Protein AF-A0A7V7DFA1-F1 (afdb_monomer_lite)

Radius of gyration: 15.42 Å; chains: 1; bounding box: 35×41×34 Å

Secondary structure (DSSP, 8-state):
----PPPPHHHHHHHHHHHHHTTS-HHHHHHHHHHHHHHHS-HHHHHHH-S-GGGGGG-TTS--GGGGSSS------

pLDDT: mean 82.92, std 18.24, range [42.62, 98.38]

Sequence (77 aa):
MAYTPEMSMRSSRTLRRISWALEVPMTKGIDLVFDYLPKILDRDMVCQGCRDKSRCAECVFSANEQTRREVVEPDQS

Structure (mmCIF, N/CA/C/O backbone):
data_AF-A0A7V7DFA1-F1
#
_entry.id   AF-A0A7V7DFA1-F1
#
loop_
_atom_site.group_PDB
_atom_site.id
_atom_site.type_symbol
_atom_site.label_atom_id
_atom_site.label_alt_id
_atom_site.label_comp_id
_atom_site.label_asym_id
_atom_site.label_entity_id
_atom_site.label_seq_id
_atom_site.pdbx_PDB_ins_code
_atom_site.Cartn_x
_atom_site.Cartn_y
_atom_site.Cartn_z
_atom_site.occupancy
_atom_site.B_iso_or_equiv
_atom_site.auth_seq_id
_atom_site.auth_comp_id
_atom_site.auth_asym_id
_atom_site.auth_atom_id
_atom_site.pdbx_PDB_model_num
ATOM 1 N N . MET A 1 1 ? -3.413 16.502 1.228 1.00 46.16 1 MET A N 1
ATOM 2 C CA . MET A 1 1 ? -2.442 16.214 0.152 1.00 46.16 1 MET A CA 1
ATOM 3 C C . MET A 1 1 ? -1.732 14.932 0.547 1.00 46.16 1 MET A C 1
ATOM 5 O O . MET A 1 1 ? -1.284 14.864 1.685 1.00 46.16 1 MET A O 1
ATOM 9 N N . ALA A 1 2 ? -1.708 13.902 -0.298 1.00 60.44 2 ALA A N 1
ATOM 10 C CA . ALA A 1 2 ? -0.880 12.732 -0.015 1.00 60.44 2 ALA A CA 1
ATOM 11 C C . ALA A 1 2 ? 0.573 13.140 -0.281 1.00 60.44 2 ALA A C 1
ATOM 13 O O . ALA A 1 2 ? 0.932 13.436 -1.418 1.00 60.44 2 ALA A O 1
ATOM 14 N N . TYR A 1 3 ? 1.374 13.273 0.773 1.00 62.06 3 TYR A N 1
ATOM 15 C CA . TYR A 1 3 ? 2.802 13.526 0.624 1.00 62.06 3 TYR A CA 1
ATOM 16 C C . TYR A 1 3 ? 3.430 12.278 0.010 1.00 62.06 3 TYR A C 1
ATOM 18 O O . TYR A 1 3 ? 3.255 11.193 0.561 1.00 62.06 3 TYR A O 1
ATOM 26 N N . THR A 1 4 ? 4.139 12.413 -1.114 1.00 69.75 4 THR A N 1
ATOM 27 C CA . THR A 1 4 ? 4.945 11.309 -1.646 1.00 69.75 4 THR A CA 1
ATOM 28 C C . THR A 1 4 ? 6.041 11.022 -0.626 1.00 69.75 4 THR A C 1
ATOM 30 O O . THR A 1 4 ? 6.887 11.893 -0.407 1.00 69.75 4 THR A O 1
ATOM 33 N N . PRO A 1 5 ? 6.037 9.856 0.037 1.00 72.94 5 PRO A N 1
ATOM 34 C CA . PRO A 1 5 ? 7.073 9.556 1.005 1.00 72.94 5 PRO A CA 1
ATOM 35 C C . PRO A 1 5 ? 8.413 9.443 0.276 1.00 72.94 5 PRO A C 1
ATOM 37 O O . PRO A 1 5 ? 8.523 8.761 -0.746 1.00 72.94 5 PRO A O 1
ATOM 40 N N . GLU A 1 6 ? 9.443 10.107 0.799 1.00 84.56 6 GLU A N 1
ATOM 41 C CA . GLU A 1 6 ? 10.800 9.899 0.306 1.00 84.56 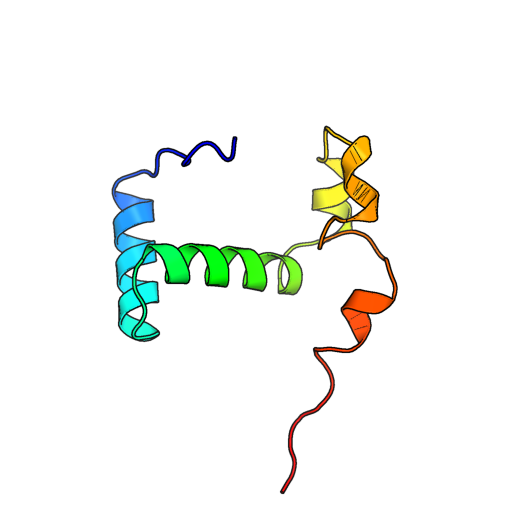6 GLU A CA 1
ATOM 42 C C . GLU A 1 6 ? 11.226 8.458 0.602 1.00 84.56 6 GLU A C 1
ATOM 44 O O . GLU A 1 6 ? 11.185 7.983 1.739 1.00 84.56 6 GLU A O 1
ATOM 49 N N . MET A 1 7 ? 11.624 7.735 -0.443 1.00 87.19 7 MET A N 1
ATOM 50 C CA . MET A 1 7 ? 12.051 6.345 -0.337 1.00 87.19 7 MET A CA 1
ATOM 51 C C . MET A 1 7 ? 13.572 6.247 -0.391 1.00 87.19 7 MET A C 1
ATOM 53 O O . MET A 1 7 ? 14.223 6.831 -1.257 1.00 87.19 7 MET A O 1
ATOM 57 N N . SER A 1 8 ? 14.147 5.419 0.485 1.00 94.19 8 SER A N 1
ATOM 58 C CA . SER A 1 8 ? 15.569 5.086 0.397 1.00 94.19 8 SER A CA 1
ATOM 59 C C . SER A 1 8 ? 15.902 4.428 -0.948 1.00 94.19 8 SER A C 1
ATOM 61 O O . SER A 1 8 ? 15.087 3.698 -1.518 1.00 94.19 8 SER A O 1
ATOM 63 N N . MET A 1 9 ? 17.142 4.585 -1.421 1.00 94.69 9 MET A N 1
ATOM 64 C CA . MET A 1 9 ? 17.622 3.915 -2.640 1.00 94.69 9 MET A CA 1
ATOM 65 C C . MET A 1 9 ? 17.405 2.391 -2.594 1.00 94.69 9 MET A C 1
ATOM 67 O O . MET A 1 9 ? 17.080 1.772 -3.608 1.00 94.69 9 MET A O 1
ATOM 71 N N . ARG A 1 10 ? 17.553 1.778 -1.411 1.00 96.62 10 ARG A N 1
ATOM 72 C CA . ARG A 1 10 ? 17.298 0.347 -1.200 1.00 96.62 10 ARG A CA 1
ATOM 73 C C . ARG A 1 10 ? 15.823 0.014 -1.427 1.00 96.62 10 ARG A C 1
ATOM 75 O O . ARG A 1 10 ? 15.531 -0.882 -2.214 1.00 96.62 10 ARG A O 1
ATOM 82 N N . SER A 1 11 ? 14.916 0.748 -0.784 1.00 94.94 11 SER A N 1
ATOM 83 C CA . SER A 1 11 ? 13.468 0.552 -0.924 1.00 94.94 11 SER A CA 1
ATOM 84 C C . SER A 1 11 ? 13.018 0.746 -2.374 1.00 94.94 11 SER A C 1
ATOM 86 O O . SER A 1 11 ? 12.274 -0.079 -2.895 1.00 94.94 11 SER A O 1
ATOM 88 N N . SER A 1 12 ? 13.543 1.763 -3.064 1.00 94.88 12 SER A N 1
ATOM 89 C CA . SER A 1 12 ? 13.241 2.033 -4.475 1.00 94.88 12 SER A CA 1
ATOM 90 C C . SER A 1 12 ? 13.690 0.903 -5.405 1.00 94.88 12 SER A C 1
ATOM 92 O O . SER A 1 12 ? 12.966 0.539 -6.330 1.00 94.88 12 SER A O 1
ATOM 94 N N . ARG A 1 13 ? 14.861 0.298 -5.157 1.00 97.12 13 ARG A N 1
ATOM 95 C CA . ARG A 1 13 ? 15.328 -0.880 -5.912 1.00 97.12 13 ARG A CA 1
ATOM 96 C C . ARG A 1 13 ? 14.436 -2.095 -5.673 1.00 97.12 13 ARG A C 1
ATOM 98 O O . ARG A 1 13 ? 14.118 -2.796 -6.628 1.00 97.12 13 ARG A O 1
ATOM 105 N N . THR A 1 14 ? 14.023 -2.335 -4.428 1.00 97.25 14 THR A N 1
ATOM 106 C CA . THR A 1 14 ? 13.096 -3.427 -4.097 1.00 97.25 14 THR A CA 1
ATOM 107 C C . THR A 1 14 ? 11.753 -3.233 -4.794 1.00 97.25 14 THR A C 1
ATOM 109 O O . THR A 1 14 ? 11.308 -4.133 -5.501 1.00 97.25 14 THR A O 1
ATOM 112 N N . LEU A 1 15 ? 11.156 -2.043 -4.679 1.00 96.69 15 LEU A N 1
ATOM 113 C CA . LEU A 1 15 ? 9.882 -1.725 -5.320 1.00 96.69 15 LEU A CA 1
ATOM 114 C C . LEU A 1 15 ? 9.956 -1.888 -6.842 1.00 96.69 15 LEU A C 1
ATOM 116 O O . LEU A 1 15 ? 9.0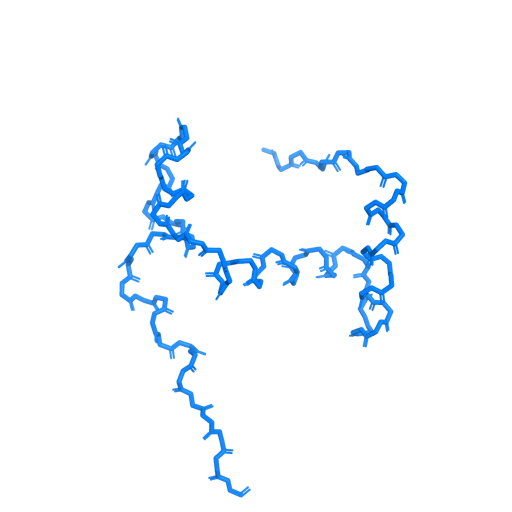51 -2.463 -7.438 1.00 96.69 15 LEU A O 1
ATOM 120 N N . ARG A 1 16 ? 11.053 -1.455 -7.476 1.00 97.50 16 ARG A N 1
ATOM 121 C CA . ARG A 1 16 ? 11.264 -1.638 -8.919 1.00 97.50 16 ARG A CA 1
ATOM 122 C C . ARG A 1 16 ? 11.264 -3.111 -9.323 1.00 97.50 16 ARG A C 1
ATOM 124 O O . ARG A 1 16 ? 10.619 -3.462 -10.301 1.00 97.50 16 ARG A O 1
ATOM 131 N N . ARG A 1 17 ? 11.948 -3.969 -8.559 1.00 98.38 17 ARG A N 1
ATOM 132 C CA . ARG A 1 17 ? 11.994 -5.417 -8.823 1.00 98.38 17 ARG A CA 1
ATOM 133 C C . ARG A 1 17 ? 10.616 -6.065 -8.691 1.00 98.38 17 ARG A C 1
ATOM 135 O O . ARG A 1 17 ? 10.267 -6.875 -9.538 1.00 98.38 17 ARG A O 1
ATOM 142 N N . ILE A 1 18 ? 9.844 -5.682 -7.671 1.00 97.81 18 ILE A N 1
ATOM 143 C CA . ILE A 1 18 ? 8.453 -6.134 -7.502 1.00 97.81 18 ILE A CA 1
ATOM 144 C C . ILE A 1 18 ? 7.607 -5.676 -8.695 1.00 97.81 18 ILE A C 1
ATOM 146 O O . ILE A 1 18 ? 6.913 -6.478 -9.302 1.00 97.81 18 ILE A O 1
ATOM 150 N N . SER A 1 19 ? 7.723 -4.404 -9.074 1.00 98.12 19 SER A N 1
ATOM 151 C CA . SER A 1 19 ? 6.933 -3.815 -10.162 1.00 98.12 19 SER A CA 1
ATOM 152 C C . SER A 1 19 ? 7.225 -4.480 -11.510 1.00 98.12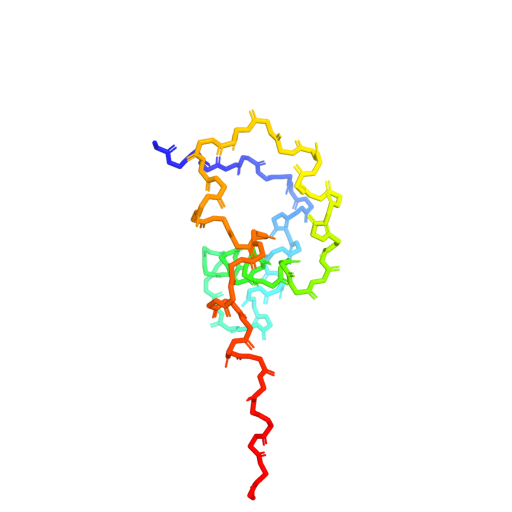 19 SER A C 1
ATOM 154 O O . SER A 1 19 ? 6.301 -4.760 -12.259 1.00 98.12 19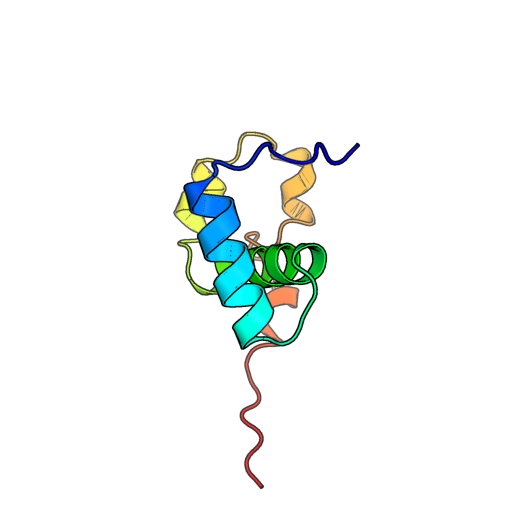 SER A O 1
ATOM 156 N N . TRP A 1 20 ? 8.493 -4.801 -11.794 1.00 98.38 20 TRP A N 1
ATOM 157 C CA . TRP A 1 20 ? 8.870 -5.574 -12.981 1.00 98.38 20 TRP A CA 1
ATOM 158 C C . TRP A 1 20 ? 8.309 -6.994 -12.969 1.00 98.38 20 TRP A C 1
ATOM 160 O O . TRP A 1 20 ? 7.823 -7.446 -13.996 1.00 98.38 20 TRP A O 1
ATOM 170 N N . ALA A 1 21 ? 8.356 -7.682 -11.825 1.00 98.38 21 ALA A N 1
ATOM 171 C CA . ALA A 1 21 ? 7.816 -9.036 -11.703 1.00 98.38 21 ALA A CA 1
ATOM 172 C C . ALA A 1 21 ? 6.291 -9.088 -11.892 1.00 98.38 21 ALA A C 1
ATOM 174 O O . ALA A 1 21 ? 5.768 -10.110 -12.316 1.00 98.38 21 ALA A O 1
ATOM 175 N N . LEU A 1 22 ? 5.598 -7.993 -11.575 1.00 97.44 22 LEU A N 1
ATOM 176 C CA . LEU A 1 22 ? 4.153 -7.840 -11.743 1.00 97.44 22 LEU A CA 1
ATOM 177 C C . LEU A 1 22 ? 3.767 -7.131 -13.054 1.00 97.44 22 LEU A C 1
ATOM 179 O O . LEU A 1 22 ? 2.589 -6.872 -13.262 1.00 97.44 22 LEU A O 1
ATOM 183 N N . GLU A 1 23 ? 4.739 -6.777 -13.902 1.00 98.00 23 GLU A N 1
ATOM 184 C CA . GLU A 1 23 ? 4.534 -6.060 -15.171 1.00 98.00 23 GLU A CA 1
ATOM 185 C C . GLU A 1 23 ? 3.762 -4.728 -15.038 1.00 98.00 23 GLU A C 1
ATOM 187 O O . GLU A 1 23 ? 3.008 -4.324 -15.923 1.00 98.00 23 GLU A O 1
ATOM 192 N N . VAL A 1 24 ? 3.983 -3.992 -13.941 1.00 97.75 24 VAL A N 1
ATOM 193 C CA . VAL A 1 24 ? 3.327 -2.699 -13.666 1.00 97.75 24 VAL A CA 1
ATOM 194 C C . VAL A 1 24 ? 4.324 -1.548 -13.472 1.00 97.75 24 VAL A C 1
ATOM 196 O O . VAL A 1 24 ? 5.477 -1.763 -13.087 1.00 97.75 24 VAL A O 1
ATOM 199 N N . PRO A 1 25 ? 3.904 -0.282 -13.672 1.00 96.94 25 PRO A N 1
ATOM 200 C CA . PRO A 1 25 ? 4.691 0.879 -13.257 1.00 96.94 25 PRO A CA 1
ATOM 201 C C . PRO A 1 25 ? 4.912 0.910 -11.737 1.00 96.94 25 PRO A C 1
ATOM 203 O O . PRO A 1 25 ? 4.046 0.496 -10.969 1.00 96.94 25 PRO A O 1
ATOM 206 N N . MET A 1 26 ? 6.025 1.495 -11.276 1.00 93.69 26 MET A N 1
ATOM 207 C CA . MET A 1 26 ? 6.351 1.574 -9.838 1.00 93.69 26 MET A CA 1
ATOM 208 C C . MET A 1 26 ? 5.283 2.271 -8.986 1.00 93.69 26 MET A C 1
ATOM 210 O O . MET A 1 26 ? 5.100 1.908 -7.828 1.00 93.69 26 MET A O 1
ATOM 214 N N . THR A 1 27 ? 4.568 3.246 -9.553 1.00 92.38 27 THR A N 1
ATOM 215 C CA . THR A 1 27 ? 3.450 3.928 -8.883 1.00 92.38 27 THR A CA 1
ATOM 216 C C . THR A 1 27 ? 2.283 2.987 -8.603 1.00 92.38 27 THR A C 1
ATOM 218 O O . THR A 1 27 ? 1.638 3.124 -7.578 1.00 92.38 27 THR A O 1
ATOM 221 N N . LYS A 1 28 ? 2.043 1.995 -9.465 1.00 95.44 28 LYS A N 1
ATOM 222 C CA . LYS A 1 28 ? 1.055 0.938 -9.219 1.00 95.44 28 LYS A CA 1
ATOM 223 C C . LYS A 1 28 ? 1.613 -0.175 -8.348 1.00 95.44 28 LYS A C 1
ATOM 225 O O . LYS A 1 28 ? 0.900 -0.701 -7.506 1.00 95.44 28 LYS A O 1
ATOM 230 N N . GLY A 1 29 ? 2.901 -0.482 -8.486 1.00 95.50 29 GLY A N 1
ATOM 231 C CA . GLY A 1 29 ? 3.574 -1.434 -7.609 1.00 95.50 29 GLY A CA 1
ATOM 232 C C . GLY A 1 29 ? 3.493 -1.039 -6.132 1.00 95.50 29 GLY A C 1
ATOM 233 O O . GLY A 1 29 ? 3.308 -1.909 -5.288 1.00 95.50 29 GLY A O 1
ATOM 234 N N . ILE A 1 30 ? 3.611 0.255 -5.803 1.00 94.00 30 ILE A N 1
ATOM 235 C CA . ILE A 1 30 ? 3.542 0.703 -4.404 1.00 94.00 30 ILE A CA 1
ATOM 236 C C . ILE A 1 30 ? 2.120 0.604 -3.849 1.00 94.00 30 ILE A C 1
ATOM 238 O O . ILE A 1 30 ? 1.968 0.137 -2.723 1.00 94.00 30 ILE A O 1
ATOM 242 N N . ASP A 1 31 ? 1.106 0.950 -4.648 1.00 93.62 31 ASP A N 1
ATOM 243 C CA . ASP A 1 31 ? -0.305 0.775 -4.284 1.00 93.62 31 ASP A CA 1
ATOM 244 C C . ASP A 1 31 ? -0.584 -0.705 -3.960 1.00 93.62 31 ASP A C 1
ATOM 246 O O . ASP A 1 31 ? -1.035 -1.024 -2.864 1.00 93.62 31 ASP A O 1
ATOM 250 N N . LEU A 1 32 ? -0.165 -1.625 -4.840 1.00 94.75 32 LEU A N 1
ATOM 251 C CA . LEU A 1 32 ? -0.336 -3.072 -4.643 1.00 94.75 32 LEU A CA 1
ATOM 252 C C . LEU A 1 32 ? 0.361 -3.599 -3.381 1.00 94.75 32 LEU A C 1
ATOM 254 O O . LEU A 1 32 ? -0.155 -4.490 -2.706 1.00 94.75 32 LEU A O 1
ATOM 258 N N . VAL A 1 33 ? 1.541 -3.067 -3.047 1.00 94.69 33 VAL A N 1
ATOM 259 C CA . VAL A 1 33 ? 2.222 -3.414 -1.793 1.00 94.69 33 VAL A CA 1
ATOM 260 C C . VAL A 1 33 ? 1.377 -2.967 -0.601 1.00 94.69 33 VAL A C 1
ATOM 262 O O . VAL A 1 33 ? 1.176 -3.762 0.316 1.00 94.69 33 VAL A O 1
ATOM 265 N N . PHE A 1 34 ? 0.857 -1.737 -0.612 1.00 92.50 34 PHE A N 1
ATOM 266 C CA . PHE A 1 34 ? -0.005 -1.238 0.460 1.00 92.50 34 PHE A CA 1
ATOM 267 C C . PHE A 1 34 ? -1.324 -2.008 0.569 1.00 92.50 34 PHE A C 1
ATOM 269 O O . PHE A 1 34 ? -1.751 -2.265 1.690 1.00 92.50 34 PHE A O 1
ATOM 276 N N . ASP A 1 35 ? -1.903 -2.460 -0.542 1.00 91.94 35 ASP A N 1
ATOM 277 C CA . ASP A 1 35 ? -3.105 -3.304 -0.548 1.00 91.94 35 ASP A CA 1
ATOM 278 C C . ASP A 1 35 ? -2.839 -4.711 0.011 1.00 91.94 35 ASP A C 1
ATOM 280 O O . ASP A 1 35 ? -3.727 -5.366 0.566 1.00 91.94 35 ASP A O 1
ATOM 284 N N . TYR A 1 36 ? -1.602 -5.199 -0.115 1.00 92.75 36 TYR A N 1
ATOM 285 C CA . TYR A 1 36 ? -1.206 -6.503 0.408 1.00 92.75 36 TYR A CA 1
ATOM 286 C C . TYR A 1 36 ? -0.875 -6.475 1.907 1.00 92.75 36 TYR A C 1
ATOM 288 O O . TYR A 1 36 ? -1.130 -7.456 2.606 1.00 92.75 36 TYR A O 1
ATOM 296 N N . LEU A 1 37 ? -0.341 -5.367 2.436 1.00 93.81 37 LEU A N 1
ATOM 297 C CA . LEU A 1 37 ? 0.064 -5.261 3.847 1.00 93.81 37 LEU A CA 1
ATOM 298 C C . LEU A 1 37 ? -1.051 -5.613 4.860 1.00 93.81 37 LEU A C 1
ATOM 300 O O . LEU A 1 37 ? -0.755 -6.361 5.797 1.00 93.81 37 LEU A O 1
ATOM 304 N N . PRO A 1 38 ? -2.321 -5.185 4.695 1.00 91.62 38 PRO A N 1
ATOM 305 C CA . PRO A 1 38 ? -3.4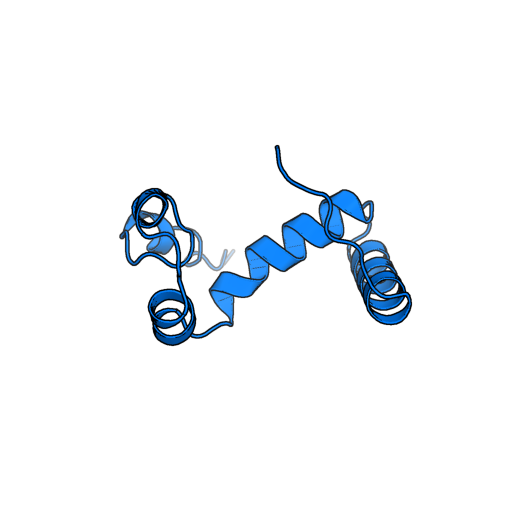24 -5.583 5.574 1.00 91.62 38 PRO A CA 1
ATOM 306 C C . PRO A 1 38 ? -3.666 -7.091 5.662 1.00 91.62 38 PRO A C 1
ATOM 308 O O . PRO A 1 38 ? -4.247 -7.552 6.641 1.00 91.62 38 PRO A O 1
ATOM 311 N N . LYS A 1 39 ? -3.224 -7.863 4.661 1.00 90.81 39 LYS A N 1
ATOM 312 C CA . LYS A 1 39 ? -3.387 -9.324 4.621 1.00 90.81 39 LYS A CA 1
ATOM 313 C C . LYS A 1 39 ? -2.362 -10.059 5.487 1.00 90.81 39 LYS A C 1
ATOM 315 O O . LYS A 1 39 ? -2.584 -11.220 5.812 1.00 90.81 39 LYS A O 1
ATOM 320 N N . ILE A 1 40 ? -1.246 -9.412 5.833 1.00 94.19 40 ILE A N 1
ATOM 321 C CA . ILE A 1 40 ? -0.118 -10.052 6.532 1.00 94.19 40 ILE A CA 1
ATOM 322 C C . ILE A 1 40 ? 0.255 -9.394 7.863 1.00 94.19 40 ILE A C 1
ATOM 324 O O . ILE A 1 40 ? 0.918 -10.025 8.683 1.00 94.19 40 ILE A O 1
ATOM 328 N N . LEU A 1 41 ? -0.114 -8.130 8.079 1.00 93.50 41 LEU A N 1
ATOM 329 C CA . LEU A 1 41 ? 0.184 -7.418 9.319 1.00 93.50 41 LEU A CA 1
ATOM 330 C C . LEU A 1 41 ? -0.861 -7.713 10.398 1.00 93.50 41 LEU A C 1
ATOM 332 O O . LEU A 1 41 ? -2.055 -7.818 10.120 1.00 93.50 41 LEU A O 1
ATOM 336 N N . ASP A 1 42 ? -0.401 -7.766 11.649 1.00 92.12 42 ASP A N 1
ATOM 337 C CA . ASP A 1 42 ? -1.275 -7.822 12.817 1.00 92.12 42 ASP A CA 1
ATOM 338 C C . ASP A 1 42 ? -2.087 -6.523 12.922 1.00 92.12 42 ASP A C 1
ATOM 340 O O . ASP A 1 42 ? -1.552 -5.419 13.082 1.00 92.12 42 ASP A O 1
ATOM 344 N N . ARG A 1 43 ? -3.405 -6.676 12.813 1.00 91.31 43 ARG A N 1
ATOM 345 C CA . ARG A 1 43 ? -4.358 -5.569 12.800 1.00 91.31 43 ARG A CA 1
ATOM 346 C C . ARG A 1 43 ? -4.420 -4.856 14.143 1.00 91.31 43 ARG A C 1
ATOM 348 O O . ARG A 1 43 ? -4.527 -3.630 14.153 1.00 91.31 43 ARG A O 1
ATOM 355 N N . ASP A 1 44 ? -4.341 -5.591 15.248 1.00 91.44 44 ASP A N 1
ATOM 356 C CA . ASP A 1 44 ? -4.427 -5.025 16.592 1.00 91.44 44 ASP A CA 1
ATOM 357 C C . ASP A 1 44 ? -3.180 -4.198 16.887 1.00 91.44 44 ASP A C 1
ATOM 359 O O . ASP A 1 44 ? -3.288 -3.071 17.372 1.00 91.44 44 ASP A O 1
ATOM 363 N N . MET A 1 45 ? -2.006 -4.696 16.491 1.00 94.00 45 MET A N 1
ATOM 364 C CA . MET A 1 45 ? -0.748 -3.957 16.609 1.00 94.00 45 MET A CA 1
ATOM 365 C C . MET A 1 45 ? -0.788 -2.631 15.832 1.00 94.00 45 MET A C 1
ATOM 367 O O . MET A 1 45 ? -0.442 -1.578 16.378 1.00 94.00 45 MET A O 1
ATOM 371 N N . VAL A 1 46 ? -1.278 -2.646 14.587 1.00 93.81 46 VAL A N 1
ATOM 372 C CA . VAL A 1 46 ? -1.419 -1.423 13.776 1.00 93.81 46 VAL A CA 1
ATOM 373 C C . VAL A 1 46 ? -2.442 -0.462 14.391 1.00 93.81 46 VAL A C 1
ATOM 375 O O . VAL A 1 46 ? -2.181 0.740 14.484 1.00 93.81 46 VAL A O 1
ATOM 378 N N . CYS A 1 47 ? -3.586 -0.969 14.857 1.00 92.75 47 CYS A N 1
ATOM 379 C CA . CYS A 1 47 ? -4.620 -0.148 15.489 1.00 92.75 47 CYS A CA 1
ATOM 380 C C . CYS A 1 47 ? -4.137 0.499 16.795 1.00 92.75 47 CYS A C 1
ATOM 382 O O . CYS A 1 47 ? -4.427 1.672 17.032 1.00 92.75 47 CYS A O 1
ATOM 384 N N . GLN A 1 48 ? -3.370 -0.219 17.621 1.00 92.62 48 GLN A N 1
ATOM 385 C CA . GLN A 1 48 ? -2.787 0.315 18.856 1.00 92.62 48 GLN A CA 1
ATOM 386 C C . GLN A 1 48 ? -1.761 1.424 18.584 1.00 92.62 48 GLN A C 1
ATOM 388 O O . GLN A 1 48 ? -1.687 2.392 19.340 1.00 92.62 48 GLN A O 1
ATOM 393 N N . GLY A 1 49 ? -0.997 1.314 17.492 1.00 93.75 49 GLY A N 1
ATOM 394 C CA . GLY A 1 49 ? -0.045 2.342 17.061 1.00 93.75 49 GLY A CA 1
ATOM 395 C C . GLY A 1 49 ? -0.679 3.557 16.369 1.00 93.75 49 GLY A C 1
ATOM 396 O O . GLY A 1 49 ? 0.002 4.566 16.159 1.00 93.75 49 GLY A O 1
ATOM 397 N N . CYS A 1 50 ? -1.964 3.489 16.006 1.00 93.38 50 CYS A N 1
ATOM 398 C CA . CYS A 1 50 ? -2.654 4.541 15.266 1.00 93.38 50 CYS A CA 1
ATOM 399 C C . CYS A 1 50 ? -2.809 5.827 16.096 1.00 93.38 50 CYS A C 1
ATOM 401 O O . CYS A 1 50 ? -3.379 5.829 17.189 1.00 93.38 50 CYS A O 1
ATOM 403 N N . ARG A 1 51 ? -2.335 6.953 15.545 1.00 92.50 51 ARG A N 1
ATOM 404 C CA . ARG A 1 51 ? -2.387 8.277 16.195 1.00 92.50 51 ARG A CA 1
ATOM 405 C C . ARG A 1 51 ? -3.550 9.159 15.742 1.00 92.50 51 ARG A C 1
ATOM 407 O O . ARG A 1 51 ? -3.790 10.186 16.366 1.00 92.50 51 ARG A O 1
ATOM 414 N N . ASP A 1 52 ? -4.272 8.766 14.695 1.00 90.25 52 ASP A N 1
ATOM 415 C CA . ASP A 1 52 ? -5.431 9.499 14.181 1.00 90.25 52 ASP A CA 1
ATOM 416 C C . ASP A 1 52 ? -6.656 8.584 14.112 1.00 90.25 52 ASP A C 1
ATOM 418 O O . ASP A 1 52 ? -6.859 7.829 13.161 1.00 90.25 52 ASP A O 1
ATOM 422 N N . LYS A 1 53 ? -7.499 8.667 15.145 1.00 88.94 53 LYS A N 1
ATOM 423 C CA . LYS A 1 53 ? -8.719 7.858 15.243 1.00 88.94 53 LYS A CA 1
ATOM 424 C C . LYS A 1 53 ? -9.871 8.392 14.388 1.00 88.94 53 LYS A C 1
ATOM 426 O O . LYS A 1 53 ? -10.841 7.667 14.183 1.00 88.94 53 LYS A O 1
ATOM 431 N N . SER A 1 54 ? -9.777 9.620 13.863 1.00 90.56 54 SER A N 1
ATOM 432 C CA . SER A 1 54 ? -10.858 10.239 13.077 1.00 90.56 54 SER A CA 1
ATOM 433 C C . SER A 1 54 ? -11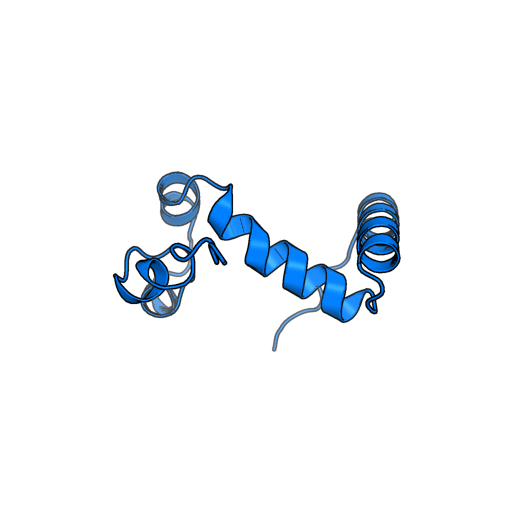.097 9.535 11.738 1.00 90.56 54 SER A C 1
ATOM 435 O O . SER A 1 54 ? -12.186 9.619 11.179 1.00 90.56 54 SER A O 1
ATOM 437 N N . ARG A 1 55 ? -10.094 8.795 11.247 1.00 87.62 55 ARG A N 1
ATOM 438 C CA . ARG A 1 55 ? -10.130 8.050 9.980 1.00 87.62 55 ARG A CA 1
ATOM 439 C C . ARG A 1 55 ? -10.300 6.543 10.152 1.00 87.62 55 ARG A C 1
ATOM 441 O O . ARG A 1 55 ? -10.330 5.818 9.163 1.00 87.62 55 ARG A O 1
ATOM 448 N N . CYS A 1 56 ? -10.434 6.047 11.385 1.00 90.38 56 CYS A N 1
ATOM 449 C CA . CYS A 1 56 ? -10.529 4.608 11.631 1.00 90.38 56 CYS A CA 1
ATOM 450 C C . CYS A 1 56 ? -11.755 3.960 10.972 1.00 90.38 56 CYS A C 1
ATOM 452 O O . CYS A 1 56 ? -11.660 2.798 10.604 1.00 90.38 56 CYS A O 1
ATOM 454 N N . ALA A 1 57 ? -12.861 4.686 10.776 1.00 86.94 57 ALA A N 1
ATOM 455 C CA . ALA A 1 57 ? -14.067 4.149 10.136 1.00 86.94 57 ALA A CA 1
ATOM 456 C C . ALA A 1 57 ? -13.852 3.717 8.669 1.00 86.94 57 ALA A C 1
ATOM 458 O O . ALA A 1 57 ? -14.531 2.812 8.193 1.00 86.94 57 ALA A O 1
ATOM 459 N N . GLU A 1 58 ? -12.891 4.337 7.978 1.00 86.50 58 GLU A N 1
ATOM 460 C CA . GLU A 1 58 ? -12.547 4.075 6.571 1.00 86.50 58 GLU A CA 1
ATOM 461 C C . GLU A 1 58 ? -11.217 3.303 6.434 1.00 86.50 58 GLU A C 1
ATOM 463 O O . GLU A 1 58 ? -10.704 3.103 5.337 1.00 86.50 58 GLU A O 1
ATOM 468 N N . CYS A 1 59 ? -10.614 2.880 7.550 1.00 89.44 59 CYS A N 1
ATOM 469 C CA . CYS A 1 59 ? -9.294 2.256 7.562 1.00 89.44 59 CYS A CA 1
ATOM 470 C C . CYS A 1 59 ? -9.369 0.769 7.193 1.00 89.44 59 CYS A C 1
ATOM 472 O O . CYS A 1 59 ? -10.129 0.013 7.797 1.00 89.44 59 CYS A O 1
ATOM 474 N N . VAL A 1 60 ? -8.483 0.323 6.298 1.00 89.56 60 VAL A N 1
ATOM 475 C CA . VAL A 1 60 ? -8.360 -1.083 5.861 1.00 89.56 60 VAL A CA 1
ATOM 476 C C . VAL A 1 60 ? -8.045 -2.064 7.000 1.00 89.56 60 VAL A C 1
ATOM 478 O O . VAL A 1 60 ? -8.368 -3.246 6.910 1.00 89.56 60 VAL A O 1
ATOM 481 N N . PHE A 1 61 ? -7.457 -1.582 8.100 1.00 89.94 61 PHE A N 1
ATOM 482 C CA . PHE A 1 61 ? -7.180 -2.391 9.291 1.00 89.94 61 PHE A CA 1
ATOM 483 C C . PHE A 1 61 ? -8.372 -2.470 10.257 1.00 89.94 61 PHE A C 1
ATOM 485 O O . PHE A 1 61 ? -8.417 -3.383 11.087 1.00 89.94 61 PHE A O 1
ATOM 492 N N . SER A 1 62 ? -9.366 -1.582 10.140 1.00 84.81 62 SER A N 1
ATOM 493 C CA . SER A 1 62 ? -10.542 -1.561 11.020 1.00 84.81 62 SER A CA 1
ATOM 494 C C . SER A 1 62 ? -11.450 -2.767 10.778 1.00 84.81 62 SER A C 1
ATOM 496 O O . SER A 1 62 ? -11.628 -3.214 9.646 1.00 84.81 62 SER A O 1
ATOM 498 N N . ALA A 1 63 ? -11.986 -3.351 11.849 1.00 68.56 63 ALA A N 1
ATOM 499 C CA . ALA A 1 63 ? -12.744 -4.607 11.841 1.00 68.56 63 ALA A CA 1
ATOM 500 C C . ALA A 1 63 ? -14.146 -4.526 11.201 1.00 68.56 63 ALA A C 1
ATOM 502 O O . ALA A 1 63 ? -14.998 -5.355 11.512 1.00 68.56 63 ALA A O 1
ATOM 503 N N . ASN A 1 64 ? -14.399 -3.566 10.307 1.00 59.53 64 ASN A N 1
ATOM 504 C CA . ASN A 1 64 ? -15.678 -3.477 9.614 1.00 59.53 64 ASN A CA 1
ATOM 505 C C . ASN A 1 64 ? -15.866 -4.704 8.707 1.00 59.53 64 ASN A C 1
ATOM 507 O O . ASN A 1 64 ? -14.999 -5.069 7.912 1.00 59.53 64 ASN A O 1
ATOM 511 N N . GLU A 1 65 ? -17.009 -5.372 8.858 1.00 52.44 65 GLU A N 1
ATOM 512 C CA . GLU A 1 65 ? -17.323 -6.667 8.243 1.00 52.44 65 GLU A CA 1
ATOM 513 C C . GLU A 1 65 ? -17.315 -6.646 6.702 1.00 52.44 65 GLU A C 1
ATOM 515 O O . GLU A 1 65 ? -17.219 -7.706 6.083 1.00 52.44 65 GLU A O 1
ATOM 520 N N . GLN A 1 66 ? -17.335 -5.465 6.069 1.00 51.00 66 GLN A N 1
ATOM 521 C CA . GLN A 1 66 ? -17.191 -5.311 4.617 1.00 51.00 66 GLN A CA 1
ATOM 522 C C . GLN A 1 66 ? -15.878 -5.899 4.065 1.00 51.00 66 GLN A C 1
ATOM 524 O O . GLN A 1 66 ? -15.899 -6.485 2.986 1.00 51.00 66 GLN A O 1
ATOM 529 N N . THR A 1 67 ? -14.758 -5.837 4.798 1.00 47.97 67 THR A N 1
ATOM 530 C CA . THR A 1 67 ? -13.452 -6.334 4.311 1.00 47.97 67 THR A CA 1
ATOM 531 C C . THR A 1 67 ? -13.356 -7.869 4.301 1.00 47.97 67 THR A C 1
ATOM 533 O O . THR A 1 67 ? -12.414 -8.431 3.751 1.00 47.97 67 THR A O 1
ATOM 536 N N . ARG A 1 68 ? -14.317 -8.591 4.905 1.00 50.03 68 ARG A N 1
ATOM 537 C CA . ARG A 1 68 ? -14.303 -10.067 4.972 1.00 50.03 68 ARG A CA 1
ATOM 538 C C . ARG A 1 68 ? -14.759 -10.767 3.684 1.00 50.03 68 ARG A C 1
ATOM 540 O O . ARG A 1 68 ? -14.563 -11.973 3.585 1.00 50.03 68 ARG A O 1
ATOM 547 N N . ARG A 1 69 ? -15.373 -10.064 2.722 1.00 45.81 69 ARG A N 1
ATOM 548 C CA . ARG A 1 69 ? -16.045 -10.701 1.568 1.00 45.81 69 ARG A CA 1
ATOM 549 C C . ARG A 1 69 ? -15.190 -10.895 0.310 1.00 45.81 69 ARG A C 1
ATOM 551 O O . ARG A 1 69 ? -15.605 -11.658 -0.546 1.00 45.81 69 ARG A O 1
ATOM 558 N N . GLU A 1 70 ? -14.012 -10.281 0.194 1.00 49.34 70 GLU A N 1
ATOM 559 C CA . GLU A 1 70 ? -13.214 -10.343 -1.052 1.00 49.34 70 GLU A CA 1
ATOM 560 C C . GLU A 1 70 ? -12.115 -11.426 -1.073 1.00 49.34 70 GLU A C 1
ATOM 562 O O . GLU A 1 70 ? -11.419 -11.568 -2.072 1.00 49.34 70 GLU A O 1
ATOM 567 N N . VAL A 1 71 ? -11.923 -12.202 0.005 1.00 54.31 71 VAL A N 1
ATOM 568 C CA . VAL A 1 71 ? -10.817 -13.190 0.099 1.00 54.31 71 VAL A CA 1
ATOM 569 C C . VAL A 1 71 ? -11.295 -14.649 0.075 1.00 54.31 71 VAL A C 1
ATOM 571 O O . VAL A 1 71 ? -10.480 -15.566 0.074 1.00 54.31 71 VAL A O 1
ATOM 574 N N . VAL A 1 72 ? -12.602 -14.901 0.003 1.00 50.59 72 VAL A N 1
ATOM 575 C CA . VAL A 1 72 ? -13.131 -16.267 -0.117 1.00 50.59 72 VAL A CA 1
ATOM 576 C C . VAL A 1 72 ? -13.914 -16.380 -1.413 1.00 50.59 72 VAL A C 1
ATOM 578 O O . VAL A 1 72 ? -15.118 -16.211 -1.376 1.00 50.59 72 VAL A O 1
ATOM 581 N N . GLU A 1 73 ? -13.220 -16.649 -2.520 1.00 42.62 73 GLU A N 1
ATOM 582 C CA . GLU A 1 73 ? -13.615 -17.661 -3.514 1.00 42.62 73 GLU A CA 1
ATOM 583 C C . GLU A 1 73 ? -12.337 -18.199 -4.185 1.00 42.62 73 GLU A C 1
ATOM 585 O O . GLU A 1 73 ? -11.701 -17.489 -4.965 1.00 42.62 73 GLU A O 1
ATOM 590 N N . PRO A 1 74 ? -11.887 -19.429 -3.870 1.00 48.53 74 PRO A N 1
ATOM 591 C CA . PRO A 1 74 ? -11.072 -20.172 -4.811 1.00 48.53 74 PRO A CA 1
ATOM 592 C C . PRO A 1 74 ? -12.012 -20.629 -5.929 1.00 48.53 74 PRO A C 1
ATOM 594 O O . PRO A 1 74 ? -12.882 -21.469 -5.702 1.00 48.53 74 PRO A O 1
ATOM 597 N N . ASP A 1 75 ? -11.845 -20.051 -7.115 1.00 44.16 75 ASP A N 1
ATOM 598 C CA . ASP A 1 75 ? -12.431 -20.558 -8.353 1.00 44.16 75 ASP A CA 1
ATOM 599 C C . ASP A 1 75 ? -11.982 -22.020 -8.525 1.00 44.16 75 ASP A C 1
ATOM 601 O O . ASP A 1 75 ? -10.811 -22.317 -8.772 1.00 44.16 75 ASP A O 1
ATOM 605 N N . GLN A 1 76 ? -12.900 -22.946 -8.248 1.00 46.00 76 GLN A N 1
ATOM 606 C CA . GLN A 1 76 ? -12.801 -24.339 -8.656 1.00 46.00 76 GLN A CA 1
ATOM 607 C C . GLN A 1 76 ? -13.689 -24.496 -9.887 1.00 46.00 76 GLN A C 1
ATOM 609 O O . GLN A 1 76 ? -14.915 -24.534 -9.761 1.00 46.00 76 GLN A O 1
ATOM 614 N N . SER A 1 77 ? -13.080 -24.600 -11.066 1.00 47.72 77 SER A N 1
ATOM 615 C CA . SER A 1 77 ? -13.648 -25.225 -12.268 1.00 47.72 77 SER A CA 1
ATOM 616 C C . SER A 1 77 ? -12.534 -25.711 -13.187 1.00 47.72 77 SER A C 1
ATOM 618 O O . SER A 1 77 ? -11.558 -24.958 -13.392 1.00 47.72 77 SER A O 1
#

Foldseek 3Di:
DPPPDDDDPVRQVVLVVQCVVVVHDSVVSVVVVVVCCLVPDDLVVVVVVDPDPVCLVVDSSRPDCVNVPPPDDDDDD